Protein AF-A0A8J2SF00-F1 (afdb_monomer_lite)

Foldseek 3Di:
DDPPPPDPDDDDDDDDDDDDPDDPPPDPPDDQCPDQDPQLVVLPDDPLLVQADDSVLSVVLVVCSVVVVSVVNNVSSVVSVLLLVQQPDDSRDGHDPPSSVVSVVVSVVVVVVVVVVVVVVVVVVVVVVVVVVVVVVVVVVVVVVVD

Secondary structure (DSSP, 8-state):
-----------------------------PPP--S--HHHHHTT--HHHHHHS-HHHHHHHHHHHHHT-HHHHHHHHHHHHHHHTT--S-TTPPP-HHHHHHHHHHHHHHHHHHHHHHHHHHHHHHHHHHHHHHHHHHHHHHHHHT-

Radius of gyration: 24.32 Å; chains: 1; bounding box: 51×48×70 Å

Organism: NCBI:txid35677

Structure (mmCIF, N/CA/C/O backbone):
data_AF-A0A8J2SF00-F1
#
_entry.id   AF-A0A8J2SF00-F1
#
loop_
_atom_site.group_PDB
_atom_site.id
_atom_site.type_symbol
_atom_site.label_atom_id
_atom_site.label_alt_id
_atom_site.label_comp_id
_atom_site.label_asym_id
_atom_site.label_entity_id
_atom_site.label_seq_id
_atom_site.pdbx_PDB_ins_code
_atom_site.Cartn_x
_atom_site.Cartn_y
_atom_site.Cartn_z
_atom_site.occupancy
_atom_site.B_iso_or_equiv
_atom_site.auth_seq_id
_atom_site.auth_comp_id
_atom_site.auth_asym_id
_atom_site.auth_atom_id
_atom_site.pdbx_PDB_model_num
ATOM 1 N N . MET A 1 1 ? -1.839 -9.757 -16.208 1.00 35.62 1 MET A N 1
ATOM 2 C CA . MET A 1 1 ? -2.690 -9.306 -15.085 1.00 35.62 1 MET A CA 1
ATOM 3 C C . MET A 1 1 ? -2.070 -8.039 -14.513 1.00 35.62 1 MET A C 1
ATOM 5 O O . MET A 1 1 ? -1.159 -8.091 -13.694 1.00 35.62 1 MET A O 1
ATOM 9 N N . MET A 1 2 ? -2.446 -6.904 -15.104 1.00 36.84 2 MET A N 1
ATOM 10 C CA . MET A 1 2 ? -1.863 -5.590 -14.832 1.00 36.84 2 MET A CA 1
ATOM 11 C C . MET A 1 2 ? -2.377 -5.090 -13.483 1.00 36.84 2 MET A C 1
ATOM 13 O O . MET A 1 2 ? -3.572 -4.874 -13.319 1.00 36.84 2 MET A O 1
ATOM 17 N N . HIS A 1 3 ? -1.473 -4.958 -12.515 1.00 37.84 3 HIS A N 1
ATOM 18 C CA . HIS A 1 3 ? -1.783 -4.411 -11.201 1.00 37.84 3 HIS A CA 1
ATOM 19 C C . HIS A 1 3 ? -2.085 -2.921 -11.355 1.00 37.84 3 HIS A C 1
ATOM 21 O O . HIS A 1 3 ? -1.196 -2.117 -11.645 1.00 37.84 3 HIS A O 1
ATOM 27 N N . GLN A 1 4 ? -3.358 -2.576 -11.189 1.00 40.41 4 GLN A N 1
ATOM 28 C CA . GLN A 1 4 ? -3.866 -1.216 -11.132 1.00 40.41 4 GLN A CA 1
ATOM 29 C C . GLN A 1 4 ? -3.342 -0.557 -9.847 1.00 40.41 4 GLN A C 1
ATOM 31 O O . GLN A 1 4 ? -3.995 -0.551 -8.811 1.00 40.41 4 GLN A O 1
ATOM 36 N N . LYS A 1 5 ? -2.111 -0.042 -9.901 1.00 47.41 5 LYS A N 1
ATOM 37 C CA . LYS A 1 5 ? -1.550 0.834 -8.870 1.00 47.41 5 LYS A CA 1
ATOM 38 C C . LYS A 1 5 ? -2.275 2.174 -8.977 1.00 47.41 5 LYS A C 1
ATOM 40 O O . LYS A 1 5 ? -1.906 3.017 -9.794 1.00 47.41 5 LYS A O 1
ATOM 45 N N . ILE A 1 6 ? -3.363 2.330 -8.225 1.00 44.97 6 ILE A N 1
ATOM 46 C CA . ILE A 1 6 ? -4.092 3.595 -8.132 1.00 44.97 6 ILE A CA 1
ATOM 47 C C . ILE A 1 6 ? -3.178 4.578 -7.411 1.00 44.97 6 ILE A C 1
ATOM 49 O O . ILE A 1 6 ? -2.885 4.447 -6.226 1.00 44.97 6 ILE A O 1
ATOM 53 N N . ALA A 1 7 ? -2.681 5.531 -8.189 1.00 39.88 7 ALA A N 1
ATOM 54 C CA . ALA A 1 7 ? -1.867 6.630 -7.733 1.00 39.88 7 ALA A CA 1
ATOM 55 C C . ALA A 1 7 ? -2.610 7.416 -6.645 1.00 39.88 7 ALA A C 1
ATOM 57 O O . ALA A 1 7 ? -3.601 8.091 -6.918 1.00 39.88 7 ALA A O 1
ATOM 58 N N . CYS A 1 8 ? -2.075 7.388 -5.426 1.00 35.09 8 CYS A N 1
ATOM 59 C CA . CYS A 1 8 ? -2.320 8.412 -4.420 1.00 35.09 8 CYS A CA 1
ATOM 60 C C . CYS A 1 8 ? -1.513 9.660 -4.826 1.00 35.09 8 CYS A C 1
ATOM 62 O O . CYS A 1 8 ? -0.491 9.998 -4.237 1.00 35.09 8 CYS A O 1
ATOM 64 N N . ALA A 1 9 ? -1.902 10.285 -5.940 1.00 38.25 9 ALA A N 1
ATOM 65 C CA . ALA A 1 9 ? -1.292 11.511 -6.428 1.00 38.25 9 ALA A CA 1
ATOM 66 C C . ALA A 1 9 ? -2.127 12.691 -5.939 1.00 38.25 9 ALA A C 1
ATOM 68 O O . ALA A 1 9 ? -3.205 12.983 -6.456 1.00 38.25 9 ALA A O 1
ATOM 69 N N . ALA A 1 10 ? -1.596 13.353 -4.916 1.00 45.00 10 ALA A N 1
ATOM 70 C CA . ALA A 1 10 ? -2.008 14.667 -4.474 1.00 45.00 10 ALA A CA 1
ATOM 71 C C . ALA A 1 10 ? -2.125 15.628 -5.668 1.00 45.00 10 ALA A C 1
ATOM 73 O O . ALA A 1 10 ? -1.122 15.984 -6.287 1.00 45.00 10 ALA A O 1
ATOM 74 N N . LEU A 1 11 ? -3.344 16.084 -5.961 1.00 40.53 11 LEU A N 1
ATOM 75 C CA . LEU A 1 11 ? -3.566 17.259 -6.795 1.00 40.53 11 LEU A CA 1
ATOM 76 C C . LEU A 1 11 ? -3.955 18.426 -5.887 1.00 40.53 11 LEU A C 1
ATOM 78 O O . LEU A 1 11 ? -5.118 18.672 -5.578 1.00 40.53 11 LEU A O 1
ATOM 82 N N . LEU A 1 12 ? -2.916 19.120 -5.428 1.00 45.00 12 LEU A N 1
ATOM 83 C CA . LEU A 1 12 ? -2.983 20.466 -4.881 1.00 45.00 12 LEU A CA 1
ATOM 84 C C . LEU A 1 12 ? -3.239 21.446 -6.029 1.00 45.00 12 LEU A C 1
ATOM 86 O O . LEU A 1 12 ? -2.314 21.756 -6.773 1.00 45.00 12 LEU A O 1
ATOM 90 N N . ALA A 1 13 ? -4.464 21.953 -6.145 1.00 41.31 13 ALA A N 1
ATOM 91 C CA . ALA A 1 13 ? -4.738 23.275 -6.709 1.00 41.31 13 ALA A CA 1
ATOM 92 C C . ALA A 1 13 ? -6.207 23.655 -6.488 1.00 41.31 13 ALA A C 1
ATOM 94 O O . ALA A 1 13 ? -7.062 23.226 -7.249 1.00 41.31 13 ALA A O 1
ATOM 95 N N . GLN A 1 14 ? -6.496 24.503 -5.498 1.00 39.88 14 GLN A N 1
ATOM 96 C CA . GLN A 1 14 ? -7.442 25.605 -5.701 1.00 39.88 14 GLN A CA 1
ATOM 97 C C . GLN A 1 14 ? -7.325 26.613 -4.550 1.00 39.88 14 GLN A C 1
ATOM 99 O O . GLN A 1 14 ? -7.745 26.359 -3.422 1.00 39.88 14 GLN A O 1
ATOM 104 N N . THR A 1 15 ? -6.751 27.775 -4.840 1.00 44.72 15 THR A N 1
ATOM 105 C CA . THR A 1 15 ? -6.897 28.987 -4.033 1.00 44.72 15 THR A CA 1
ATOM 106 C C . THR A 1 15 ? -7.932 29.908 -4.672 1.00 44.72 15 THR A C 1
ATOM 108 O O . THR A 1 15 ? -8.022 29.994 -5.894 1.00 44.72 15 THR A O 1
ATOM 111 N N . ALA A 1 16 ? -8.623 30.637 -3.789 1.00 43.91 16 ALA A N 1
ATOM 112 C CA . ALA A 1 16 ? -9.503 31.788 -4.006 1.00 43.91 16 ALA A CA 1
ATOM 113 C C . ALA A 1 16 ? -10.982 31.497 -4.330 1.00 43.91 16 ALA A C 1
ATOM 115 O O . ALA A 1 16 ? -11.362 31.319 -5.480 1.00 43.91 16 ALA A O 1
ATOM 116 N N . LEU A 1 17 ? -11.837 31.574 -3.300 1.00 47.38 17 LEU A N 1
ATOM 117 C CA . LEU A 1 17 ? -12.798 32.674 -3.070 1.00 47.38 17 LEU A CA 1
ATOM 118 C C . LEU A 1 17 ? -13.877 32.248 -2.060 1.00 47.38 17 LEU A C 1
ATOM 120 O O . LEU A 1 17 ? -14.393 31.139 -2.120 1.00 47.38 17 LEU A O 1
ATOM 124 N N . GLY A 1 18 ? -14.271 33.179 -1.188 1.00 37.34 18 GLY A N 1
ATOM 125 C CA . GLY A 1 18 ? -15.572 33.134 -0.515 1.00 37.34 18 GLY A CA 1
ATOM 126 C C . GLY A 1 18 ? -15.524 32.837 0.979 1.00 37.34 18 GLY A C 1
ATOM 127 O O . GLY A 1 18 ? -15.612 31.694 1.413 1.00 37.34 18 GLY A O 1
ATOM 128 N N . LEU A 1 19 ? -15.463 33.904 1.772 1.00 52.44 19 LEU A N 1
ATOM 129 C CA . LEU A 1 19 ? -15.801 33.905 3.191 1.00 52.44 19 LEU A CA 1
ATOM 130 C C . LEU A 1 19 ? -17.271 33.457 3.344 1.00 52.44 19 LEU A C 1
ATOM 132 O O . LEU A 1 19 ? -18.182 34.207 2.997 1.00 52.44 19 LEU A O 1
ATOM 136 N N . VAL A 1 20 ? -17.512 32.248 3.856 1.00 49.28 20 VAL A N 1
ATOM 137 C CA . VAL A 1 20 ? -18.842 31.805 4.304 1.00 49.28 20 VAL A CA 1
ATOM 138 C C . VAL A 1 20 ? -18.746 31.492 5.798 1.00 49.28 20 VAL A C 1
ATOM 140 O O . VAL A 1 20 ? -17.893 30.693 6.187 1.00 49.28 20 VAL A O 1
ATOM 143 N N . PRO A 1 21 ? -19.576 32.102 6.664 1.00 45.38 21 PRO A N 1
ATOM 144 C CA . PRO A 1 21 ? -19.549 31.823 8.092 1.00 45.38 21 PRO A CA 1
ATOM 145 C C . PRO A 1 21 ? -19.986 30.376 8.339 1.00 45.38 21 PRO A C 1
ATOM 147 O O . PRO A 1 21 ? -21.142 30.005 8.125 1.00 45.38 21 PRO A O 1
ATOM 150 N N . THR A 1 22 ? -19.050 29.545 8.792 1.00 50.97 22 THR A N 1
ATOM 151 C CA . THR A 1 22 ? -19.305 28.160 9.183 1.00 50.97 22 THR A CA 1
ATOM 152 C C . THR A 1 22 ? -20.205 28.140 10.410 1.00 50.97 22 THR A C 1
ATOM 154 O O . THR A 1 22 ? -19.754 28.286 11.546 1.00 50.97 22 THR A O 1
ATOM 157 N N . ARG A 1 23 ? -21.505 27.933 10.187 1.00 48.06 23 ARG A N 1
ATOM 158 C CA . ARG A 1 23 ? -22.398 27.422 11.225 1.00 48.06 23 ARG A CA 1
ATOM 159 C C . ARG A 1 23 ? -21.844 26.064 11.648 1.00 48.06 23 ARG A C 1
ATOM 161 O O . ARG A 1 23 ? -21.836 25.127 10.853 1.00 48.06 23 ARG A O 1
ATOM 168 N N . HIS A 1 24 ? -21.366 25.976 12.887 1.00 52.16 24 HIS A N 1
ATOM 169 C CA . HIS A 1 24 ? -21.084 24.713 13.557 1.00 52.16 24 HIS A CA 1
ATOM 170 C C . HIS A 1 24 ? -22.392 23.923 13.661 1.00 52.16 24 HIS A C 1
ATOM 172 O O . HIS A 1 24 ? -23.107 23.994 14.657 1.00 52.16 24 HIS A O 1
ATOM 178 N N . LEU A 1 25 ? -22.733 23.184 12.606 1.00 47.78 25 LEU A N 1
ATOM 179 C CA . LEU A 1 25 ? -23.679 22.092 12.724 1.00 47.78 25 LEU A CA 1
ATOM 180 C C . LEU A 1 25 ? -22.997 21.075 13.629 1.00 47.78 25 LEU A C 1
ATOM 182 O O . LEU A 1 25 ? -22.022 20.438 13.225 1.00 47.78 25 LEU A O 1
ATOM 186 N N . SER A 1 26 ? -23.464 21.001 14.876 1.00 55.03 26 SER A N 1
ATOM 187 C CA . SER A 1 26 ? -23.131 19.939 15.816 1.00 55.03 26 SER A CA 1
ATOM 188 C C . SER A 1 26 ? -23.191 18.616 15.072 1.00 55.03 26 SER A C 1
ATOM 190 O O . SER A 1 26 ? -24.267 18.121 14.737 1.00 55.03 26 SER A O 1
ATOM 192 N N . ARG A 1 27 ? -22.013 18.079 14.747 1.00 55.84 27 ARG A N 1
ATOM 193 C CA . ARG A 1 27 ? -21.892 16.794 14.075 1.00 55.84 27 ARG A CA 1
ATOM 194 C C . ARG A 1 27 ? -22.548 15.776 15.005 1.00 55.84 27 ARG A C 1
ATOM 196 O O . ARG A 1 27 ? -22.099 15.670 16.150 1.00 55.84 27 ARG A O 1
ATOM 203 N N . PRO A 1 28 ? -23.597 15.057 14.571 1.00 53.56 28 PRO A N 1
ATOM 204 C CA . PRO A 1 28 ? -24.211 14.051 15.416 1.00 53.56 28 PRO A CA 1
ATOM 205 C C . PRO A 1 28 ? -23.121 13.070 15.841 1.00 53.56 28 PRO A C 1
ATOM 207 O O . PRO A 1 28 ? -22.345 12.577 15.013 1.00 53.56 28 PRO A O 1
ATOM 210 N N . ARG A 1 29 ? -23.017 12.857 17.154 1.00 49.34 29 ARG A N 1
ATOM 211 C CA . ARG A 1 29 ? -22.117 11.869 17.740 1.00 49.34 29 ARG A CA 1
ATOM 212 C C . ARG A 1 29 ? -22.555 10.515 17.194 1.00 49.34 29 ARG A C 1
ATOM 214 O O . ARG A 1 29 ? -23.613 10.019 17.566 1.00 49.34 29 ARG A O 1
ATOM 221 N N . LEU A 1 30 ? -21.786 9.972 16.252 1.00 53.91 30 LEU A N 1
ATOM 222 C CA . LEU A 1 30 ? -22.050 8.651 15.690 1.00 53.91 30 LEU A CA 1
ATOM 223 C C . LEU A 1 30 ? -22.034 7.636 16.842 1.00 53.91 30 LEU A C 1
ATOM 225 O O . LEU A 1 30 ? -21.124 7.665 17.675 1.00 53.91 30 LEU A O 1
ATOM 229 N N . ALA A 1 31 ? -23.074 6.803 16.906 1.00 52.00 31 ALA A N 1
ATOM 230 C CA . ALA A 1 31 ? -23.201 5.725 17.879 1.00 52.00 31 ALA A CA 1
ATOM 231 C C . ALA A 1 31 ? -21.967 4.800 17.833 1.00 52.00 31 ALA A C 1
ATOM 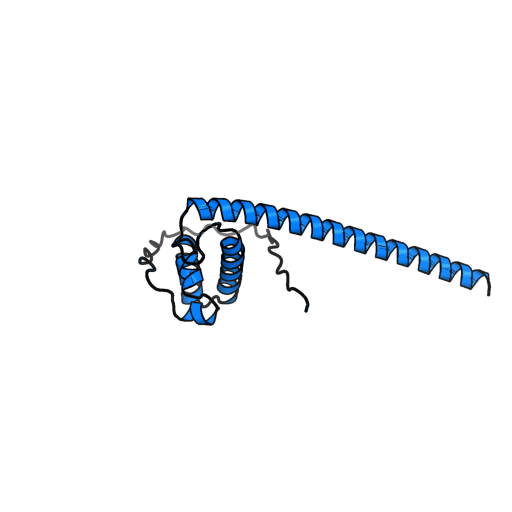233 O O . ALA A 1 31 ? -21.311 4.718 16.788 1.00 52.00 31 ALA A O 1
ATOM 234 N N . PRO A 1 32 ? -21.630 4.107 18.938 1.00 53.62 32 PRO A N 1
ATOM 235 C CA . PRO A 1 32 ? -20.611 3.067 18.901 1.00 53.62 32 PRO A CA 1
ATOM 236 C C . PRO A 1 32 ? -20.976 2.056 17.809 1.00 53.62 32 PRO A C 1
ATOM 238 O O . PRO A 1 32 ? -22.046 1.450 17.843 1.00 53.62 32 PRO A O 1
ATOM 241 N N . VAL A 1 33 ? -20.100 1.920 16.812 1.00 60.47 33 VAL A N 1
ATOM 242 C CA . VAL A 1 33 ? -20.302 1.017 15.674 1.00 60.47 33 VAL A CA 1
ATOM 243 C C . VAL A 1 33 ? -19.971 -0.402 16.135 1.00 60.47 33 VAL A C 1
ATOM 245 O O . VAL A 1 33 ? -18.894 -0.925 15.862 1.00 60.47 33 VAL A O 1
ATOM 248 N N . ALA A 1 34 ? -20.865 -0.986 16.934 1.00 62.81 34 ALA A N 1
ATOM 249 C CA . ALA A 1 34 ? -20.695 -2.336 17.463 1.00 62.81 34 ALA A CA 1
ATOM 250 C C . ALA A 1 34 ? -20.887 -3.406 16.371 1.00 62.81 34 ALA A C 1
ATOM 252 O O . ALA A 1 34 ? -20.265 -4.458 16.436 1.00 62.81 34 ALA A O 1
ATOM 253 N N . SER A 1 35 ? -21.696 -3.113 15.347 1.00 79.38 35 SER A N 1
ATOM 254 C CA . SER A 1 35 ? -22.038 -4.025 14.248 1.00 79.38 35 SER A CA 1
ATOM 255 C C . SER A 1 35 ? -21.495 -3.516 12.914 1.00 79.38 35 SER A C 1
ATOM 257 O O . SER A 1 35 ? -21.605 -2.322 12.629 1.00 79.38 35 SER A O 1
ATOM 259 N N . MET A 1 36 ? -20.962 -4.416 12.083 1.00 85.62 36 MET A N 1
ATOM 260 C CA . MET A 1 36 ? -20.578 -4.114 10.702 1.00 85.62 36 MET A CA 1
ATOM 261 C C . MET A 1 36 ? -21.833 -3.817 9.851 1.00 85.62 36 MET A C 1
ATOM 263 O O . MET A 1 36 ? -22.783 -4.598 9.890 1.00 85.62 36 MET A O 1
ATOM 267 N N . PRO A 1 37 ? -21.884 -2.697 9.106 1.00 85.50 37 PRO A N 1
ATOM 268 C CA . PRO A 1 37 ? -22.951 -2.428 8.139 1.00 85.50 37 PRO A CA 1
ATOM 269 C C . PRO A 1 37 ? -22.979 -3.446 6.988 1.00 85.50 37 PRO A C 1
ATOM 271 O O . PRO A 1 37 ? -21.939 -3.726 6.397 1.00 85.50 37 PRO A O 1
ATOM 274 N N . GLU A 1 38 ? -24.169 -3.914 6.598 1.00 83.50 38 GLU A N 1
ATOM 275 C CA . GLU A 1 38 ? -24.362 -4.926 5.538 1.00 83.50 38 GLU A CA 1
ATOM 276 C C . GLU A 1 38 ? -23.709 -4.535 4.199 1.00 83.50 38 GLU A C 1
ATOM 278 O O . GLU A 1 38 ? -23.043 -5.349 3.562 1.00 83.50 38 GLU A O 1
ATOM 283 N N . GLY A 1 39 ? -23.804 -3.259 3.806 1.00 85.94 39 GLY A N 1
ATOM 284 C CA . GLY A 1 39 ? -23.192 -2.764 2.567 1.00 85.94 39 GLY A CA 1
ATOM 285 C C . GLY A 1 39 ? -21.667 -2.928 2.515 1.00 85.94 39 GLY A C 1
ATOM 286 O O . GLY A 1 39 ? -21.111 -3.129 1.439 1.00 85.94 39 GLY A O 1
ATOM 287 N N . LEU A 1 40 ? -20.975 -2.918 3.663 1.00 89.75 40 LEU A N 1
ATOM 288 C CA . LEU A 1 40 ? -19.526 -3.137 3.695 1.00 89.75 40 LEU A CA 1
ATOM 289 C C . LEU A 1 40 ? -19.150 -4.591 3.408 1.00 89.75 40 LEU A C 1
ATOM 291 O O . LEU A 1 40 ? -18.104 -4.820 2.799 1.00 89.75 40 LEU A O 1
ATOM 295 N N . ALA A 1 41 ? -19.993 -5.552 3.796 1.00 90.94 41 ALA A N 1
ATOM 296 C CA . ALA A 1 41 ? -19.763 -6.965 3.506 1.00 90.94 41 ALA A CA 1
ATOM 297 C C . ALA A 1 41 ? -19.772 -7.223 1.994 1.00 90.94 41 ALA A C 1
ATOM 299 O O . ALA A 1 41 ? -18.856 -7.851 1.462 1.00 90.94 41 ALA A O 1
ATOM 300 N N . ALA A 1 42 ? -20.723 -6.621 1.271 1.00 90.94 42 ALA A N 1
ATOM 301 C CA . ALA A 1 42 ? -20.771 -6.666 -0.194 1.00 90.94 42 ALA A CA 1
ATOM 302 C C . ALA A 1 42 ? -19.532 -6.028 -0.859 1.00 90.94 42 ALA A C 1
ATOM 304 O O . ALA A 1 42 ? -19.150 -6.383 -1.977 1.00 90.94 42 ALA A O 1
ATOM 305 N N . TRP A 1 43 ? -18.868 -5.098 -0.172 1.00 93.00 43 TRP A N 1
ATOM 306 C CA . TRP A 1 43 ? -17.632 -4.462 -0.638 1.00 93.00 43 TRP A CA 1
ATOM 307 C C . TRP A 1 43 ? -16.357 -5.186 -0.178 1.00 93.00 43 TRP A C 1
ATOM 309 O O . TRP A 1 43 ? -15.244 -4.770 -0.514 1.00 93.00 43 TRP A O 1
ATOM 319 N N . GLY A 1 44 ? -16.518 -6.312 0.521 1.00 89.38 44 GLY A N 1
ATOM 320 C CA . GLY A 1 44 ? -15.455 -7.222 0.930 1.00 89.38 44 GLY A CA 1
ATOM 321 C C . GLY A 1 44 ? -14.937 -7.008 2.352 1.00 89.38 44 GLY A C 1
ATOM 322 O O . GLY A 1 44 ? -13.873 -7.526 2.676 1.00 89.38 44 GLY A O 1
ATOM 323 N N . CYS A 1 45 ? -15.613 -6.236 3.201 1.00 93.75 45 CYS A N 1
ATOM 324 C CA . CYS A 1 45 ? -15.290 -6.241 4.626 1.00 93.75 45 CYS A CA 1
ATOM 325 C C . CYS A 1 45 ? -15.847 -7.519 5.267 1.00 93.75 45 CYS A C 1
ATOM 327 O O . CYS A 1 45 ? -17.060 -7.669 5.363 1.00 93.75 45 CYS A O 1
ATOM 329 N N . ASP A 1 46 ? -14.979 -8.436 5.680 1.00 93.31 46 ASP A N 1
ATOM 330 C CA . ASP A 1 46 ? -15.368 -9.613 6.461 1.00 93.31 46 ASP A CA 1
ATOM 331 C C . ASP A 1 46 ? -15.310 -9.329 7.977 1.00 93.31 46 ASP A C 1
ATOM 333 O O . ASP A 1 46 ? -14.777 -8.305 8.419 1.00 93.31 46 ASP A O 1
ATOM 337 N N . ASP A 1 47 ? -15.891 -10.228 8.777 1.00 90.44 47 ASP A N 1
ATOM 338 C CA . ASP A 1 47 ? -15.971 -10.088 10.239 1.00 90.44 47 ASP A CA 1
ATOM 339 C C . ASP A 1 47 ? -14.593 -10.106 10.916 1.00 90.44 47 ASP A C 1
ATOM 341 O O . ASP A 1 47 ? -14.390 -9.456 11.950 1.00 90.44 47 ASP A O 1
ATOM 345 N N . LEU A 1 48 ? -13.635 -10.823 10.322 1.00 90.75 48 LEU A N 1
ATOM 346 C CA . LEU A 1 48 ? -12.274 -10.941 10.831 1.00 90.75 48 LEU A CA 1
ATOM 347 C C . LEU A 1 48 ? -11.548 -9.598 10.682 1.00 90.75 48 LEU A C 1
ATOM 349 O O . LEU A 1 48 ? -11.080 -9.024 11.665 1.00 90.75 48 LEU A O 1
ATOM 353 N N . LEU A 1 49 ? -11.548 -9.040 9.472 1.00 92.19 49 LEU A N 1
ATOM 354 C CA . LEU A 1 49 ? -11.015 -7.719 9.172 1.00 92.19 49 LEU A CA 1
ATOM 355 C C . LEU A 1 49 ? -11.718 -6.658 10.018 1.00 92.19 49 LEU A C 1
ATOM 357 O O . LEU A 1 49 ? -11.061 -5.801 10.606 1.00 92.19 49 LEU A O 1
ATOM 361 N N . TRP A 1 50 ? -13.048 -6.721 10.129 1.00 93.50 50 TRP A N 1
ATOM 362 C CA . TRP A 1 50 ? -13.803 -5.797 10.968 1.00 93.50 50 TRP A CA 1
ATOM 363 C C . TRP A 1 50 ? -13.362 -5.862 12.434 1.00 93.50 50 TRP A C 1
ATOM 365 O O . TRP A 1 50 ? -13.299 -4.831 13.097 1.00 93.50 50 TRP A O 1
ATOM 375 N N . SER A 1 51 ? -13.009 -7.027 12.966 1.00 91.69 51 SER A N 1
ATOM 376 C CA . SER A 1 51 ? -12.549 -7.159 14.355 1.00 91.69 51 SER A CA 1
ATOM 377 C C . SER A 1 51 ? -11.137 -6.602 14.579 1.00 91.69 51 SER A C 1
ATOM 379 O O . SER A 1 51 ? -10.868 -6.046 15.647 1.00 91.69 51 SER A O 1
ATOM 381 N N . GLN A 1 52 ? -10.288 -6.647 13.551 1.00 91.88 52 GLN A N 1
ATOM 382 C CA . GLN A 1 52 ? -8.882 -6.232 13.609 1.00 91.88 52 GLN A CA 1
ATOM 383 C C . GLN A 1 52 ? -8.636 -4.742 13.319 1.00 91.88 52 GLN A C 1
ATOM 385 O O . GLN A 1 52 ? -7.589 -4.203 13.678 1.00 91.88 52 GLN A O 1
ATOM 390 N N . ILE A 1 53 ? -9.580 -4.038 12.687 1.00 92.94 53 ILE A N 1
ATOM 391 C CA . ILE A 1 53 ? -9.390 -2.622 12.333 1.00 92.94 53 ILE A CA 1
ATOM 392 C C . ILE A 1 53 ? -9.717 -1.651 13.485 1.00 92.94 53 ILE A C 1
ATOM 394 O O . ILE A 1 53 ? -10.644 -1.881 14.272 1.00 92.94 53 ILE A O 1
ATOM 398 N N . PRO A 1 54 ? -9.044 -0.485 13.546 1.00 93.56 54 PRO A N 1
ATOM 399 C CA . PRO A 1 54 ? -9.282 0.514 14.580 1.00 93.56 54 PRO A CA 1
ATOM 400 C C . PRO A 1 54 ? -10.699 1.107 14.519 1.00 93.56 54 PRO A C 1
ATOM 402 O O . PRO A 1 54 ? -11.252 1.304 13.429 1.00 93.56 54 PRO A O 1
ATOM 405 N N . PRO A 1 55 ? -11.260 1.556 15.661 1.00 92.31 55 PRO A N 1
ATOM 406 C CA . PRO A 1 55 ? -12.557 2.239 15.714 1.00 92.31 55 PRO A CA 1
ATOM 407 C C . PRO A 1 55 ? -12.661 3.458 14.783 1.00 92.31 55 PRO A C 1
ATOM 409 O O . PRO A 1 55 ? -13.731 3.757 14.250 1.00 92.31 55 PRO A O 1
ATOM 412 N N . GLY A 1 56 ? -11.545 4.160 14.554 1.00 92.81 56 GLY A N 1
ATOM 413 C CA . GLY A 1 56 ? -11.479 5.271 13.602 1.00 92.81 56 GLY A CA 1
ATOM 414 C C . GLY A 1 56 ? -11.769 4.834 12.163 1.00 92.81 56 GLY A C 1
ATOM 415 O O . GLY A 1 56 ? -12.567 5.479 11.484 1.00 92.81 56 GLY A O 1
ATOM 416 N N . ALA A 1 57 ? -11.198 3.705 11.729 1.00 93.94 57 ALA A N 1
ATOM 417 C CA . ALA A 1 57 ? -11.455 3.135 10.409 1.00 93.94 57 ALA A CA 1
ATOM 418 C C . ALA A 1 57 ? -12.902 2.638 10.282 1.00 93.94 57 ALA A C 1
ATOM 420 O O . ALA A 1 57 ? -13.559 2.954 9.292 1.00 93.94 57 ALA A O 1
ATOM 421 N N . LYS A 1 58 ? -13.439 1.970 11.316 1.00 94.75 58 LYS A N 1
ATOM 422 C CA . LYS A 1 58 ? -14.855 1.552 11.370 1.00 94.75 58 LYS A CA 1
ATOM 423 C C . LYS A 1 58 ? -15.806 2.726 11.154 1.00 94.75 58 LYS A C 1
ATOM 425 O O . LYS A 1 58 ? -16.759 2.632 10.380 1.00 94.75 58 LYS A O 1
ATOM 430 N N . ARG A 1 59 ? -15.528 3.860 11.806 1.00 94.19 59 ARG A N 1
ATOM 431 C CA . ARG A 1 59 ? -16.324 5.087 11.679 1.00 94.19 59 ARG A CA 1
ATOM 432 C C . ARG A 1 59 ? -16.305 5.643 10.255 1.00 94.19 59 ARG A C 1
ATOM 434 O O . ARG A 1 59 ? -17.350 6.063 9.762 1.00 94.19 59 ARG A O 1
ATOM 441 N N . ASP A 1 60 ? -15.142 5.677 9.610 1.00 93.69 60 ASP A N 1
ATOM 442 C CA . ASP A 1 60 ? -15.021 6.200 8.246 1.00 93.69 60 ASP A CA 1
ATOM 443 C C . ASP A 1 60 ? -15.669 5.267 7.218 1.00 93.69 60 ASP A C 1
ATOM 445 O O . ASP A 1 60 ? -16.424 5.737 6.372 1.00 93.69 60 ASP A O 1
ATOM 449 N N . LEU A 1 61 ? -15.482 3.953 7.352 1.00 95.25 61 LEU A N 1
ATOM 450 C CA . LEU A 1 61 ? -16.142 2.959 6.503 1.00 95.25 61 LEU A CA 1
ATOM 451 C C . LEU A 1 61 ? -17.667 3.009 6.643 1.00 95.25 61 LEU A C 1
ATOM 453 O O . LEU A 1 61 ? -18.378 3.018 5.644 1.00 95.25 61 LEU A O 1
ATOM 457 N N . THR A 1 62 ? -18.178 3.143 7.869 1.00 93.75 62 THR A N 1
ATOM 458 C CA . THR A 1 62 ? -19.619 3.327 8.113 1.00 93.75 62 THR A CA 1
ATOM 459 C C . THR A 1 62 ? -20.140 4.602 7.455 1.00 93.75 62 THR A C 1
ATOM 461 O O . THR A 1 62 ? -21.238 4.613 6.901 1.00 93.75 62 THR A O 1
ATOM 464 N N . ARG A 1 63 ? -19.351 5.686 7.481 1.00 94.06 63 ARG A N 1
ATOM 465 C CA . ARG A 1 63 ? -19.696 6.935 6.794 1.00 94.06 63 ARG A CA 1
ATOM 466 C C . ARG A 1 63 ? -19.778 6.725 5.282 1.00 94.06 63 ARG A C 1
ATOM 468 O O . ARG A 1 63 ? -20.763 7.140 4.688 1.00 94.06 63 ARG A O 1
ATOM 475 N N . PHE A 1 64 ? -18.796 6.057 4.677 1.00 94.12 64 PHE A N 1
ATOM 476 C CA . PHE A 1 64 ? -18.807 5.778 3.239 1.00 94.12 64 PHE A CA 1
ATOM 477 C C . PHE A 1 64 ? -19.957 4.859 2.826 1.00 94.12 64 PHE A C 1
ATOM 479 O O . PHE A 1 64 ? -20.598 5.128 1.815 1.00 94.12 64 PHE A O 1
ATOM 486 N N . ALA A 1 65 ? -20.267 3.839 3.631 1.00 92.88 65 ALA A N 1
ATOM 487 C CA . ALA A 1 65 ? -21.416 2.963 3.411 1.00 92.88 65 ALA A CA 1
ATOM 488 C C . ALA A 1 65 ? -22.737 3.735 3.430 1.00 92.88 65 ALA A C 1
ATOM 490 O O . ALA A 1 65 ? -23.559 3.584 2.532 1.00 92.88 65 ALA A O 1
ATOM 491 N N . ARG A 1 66 ? -22.918 4.615 4.420 1.00 92.06 66 ARG A N 1
ATOM 492 C CA . ARG A 1 66 ? -24.109 5.462 4.529 1.00 92.06 66 ARG A CA 1
ATOM 493 C C . ARG A 1 66 ? -24.239 6.443 3.363 1.00 92.06 66 ARG A C 1
ATOM 495 O O . ARG A 1 66 ? -25.340 6.661 2.875 1.00 92.06 66 ARG A O 1
ATOM 502 N N . ASP A 1 67 ? -23.131 7.053 2.955 1.00 92.06 67 ASP A N 1
ATOM 503 C CA . ASP A 1 67 ? -23.114 8.074 1.905 1.00 92.06 67 ASP A CA 1
ATOM 504 C C . ASP A 1 67 ? -23.074 7.447 0.487 1.00 92.06 67 ASP A C 1
ATOM 506 O O . ASP A 1 67 ? -23.121 8.173 -0.503 1.00 92.06 67 ASP A O 1
ATOM 510 N N . GLY A 1 68 ? -22.989 6.113 0.374 1.00 91.50 68 GLY A N 1
ATOM 511 C CA . GLY A 1 68 ? -22.964 5.379 -0.898 1.00 91.50 68 GLY A CA 1
ATOM 512 C C . GLY A 1 68 ? -21.665 5.528 -1.697 1.00 91.50 68 GLY A C 1
ATOM 513 O O . GLY A 1 68 ? -21.657 5.300 -2.904 1.00 91.50 68 GLY A O 1
ATOM 514 N N . VAL A 1 69 ? -20.562 5.929 -1.056 1.00 94.31 69 VAL A N 1
ATOM 515 C CA . VAL A 1 69 ? -19.286 6.208 -1.738 1.00 94.31 69 VAL A CA 1
ATOM 516 C C . VAL A 1 69 ? -18.408 4.956 -1.769 1.00 94.31 69 VAL A C 1
ATOM 518 O O . VAL A 1 69 ? -17.445 4.824 -1.009 1.00 94.31 69 VAL A O 1
ATOM 521 N N . GLU A 1 70 ? -18.768 4.022 -2.647 1.00 94.56 70 GLU A N 1
ATOM 522 C CA . GLU A 1 70 ? -18.159 2.690 -2.739 1.00 94.56 70 GLU A CA 1
ATOM 523 C C . GLU A 1 70 ? -16.655 2.730 -3.052 1.00 94.56 70 GLU A C 1
ATOM 525 O O . GLU A 1 70 ? -15.880 2.050 -2.383 1.00 94.56 70 GLU A O 1
ATOM 530 N N . ASP A 1 71 ? -16.212 3.560 -4.000 1.00 95.75 71 ASP A N 1
ATOM 531 C CA . ASP A 1 71 ? -14.799 3.612 -4.407 1.00 95.75 71 ASP A CA 1
ATOM 532 C C . ASP A 1 71 ? -13.872 4.009 -3.250 1.00 95.75 71 ASP A C 1
ATOM 534 O O . ASP A 1 71 ? -12.825 3.391 -3.030 1.00 95.75 71 ASP A O 1
ATOM 538 N N . LEU A 1 72 ? -14.281 5.006 -2.454 1.00 93.94 72 LEU A N 1
ATOM 539 C CA . LEU A 1 72 ? -13.536 5.416 -1.261 1.00 93.94 72 LEU A CA 1
ATOM 540 C C . LEU A 1 72 ? -13.549 4.323 -0.193 1.00 93.94 72 LEU A C 1
ATOM 542 O O . LEU A 1 72 ? -12.531 4.098 0.464 1.00 93.94 72 LEU A O 1
ATOM 546 N N . ALA A 1 73 ? -14.678 3.629 -0.024 1.00 95.44 73 ALA A N 1
ATOM 547 C CA . ALA A 1 73 ? -14.765 2.510 0.904 1.00 95.44 73 ALA A CA 1
ATOM 548 C C . ALA A 1 73 ? -13.829 1.368 0.491 1.00 95.44 73 ALA A C 1
ATOM 550 O O . ALA A 1 73 ? -13.070 0.878 1.324 1.00 95.44 73 ALA A O 1
ATOM 551 N N . ARG A 1 74 ? -13.820 0.985 -0.792 1.00 95.88 74 ARG A N 1
ATOM 552 C CA . ARG A 1 74 ? -12.952 -0.073 -1.328 1.00 95.88 74 ARG A CA 1
ATOM 553 C C . ARG A 1 74 ? -11.476 0.284 -1.208 1.00 95.88 74 ARG A C 1
ATOM 555 O O . ARG A 1 74 ? -10.700 -0.551 -0.749 1.00 95.88 74 ARG A O 1
ATOM 562 N N . ASN A 1 75 ? -11.099 1.520 -1.539 1.00 95.94 75 ASN A N 1
ATOM 563 C CA . ASN A 1 75 ?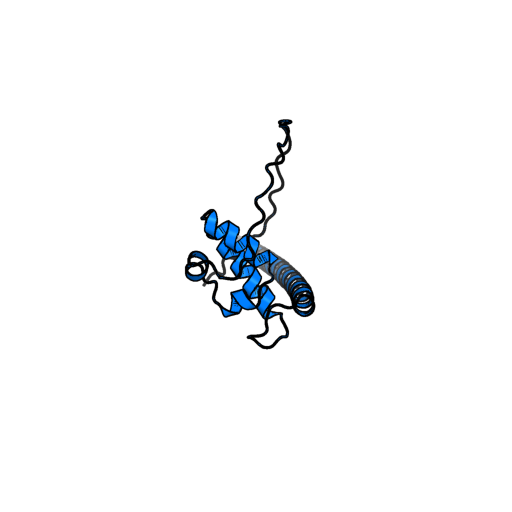 -9.727 1.991 -1.357 1.00 95.94 75 ASN A CA 1
ATOM 564 C C . ASN A 1 75 ? -9.309 1.934 0.120 1.00 95.94 75 ASN A C 1
ATOM 566 O O . ASN A 1 75 ? -8.251 1.399 0.445 1.00 95.94 75 ASN A O 1
ATOM 570 N N . ARG A 1 76 ? -10.176 2.392 1.032 1.00 96.06 76 ARG A N 1
ATOM 571 C CA . ARG A 1 76 ? -9.892 2.334 2.468 1.00 96.06 76 ARG A CA 1
ATOM 572 C C . ARG A 1 76 ? -9.778 0.897 2.976 1.00 96.06 76 ARG A C 1
ATOM 574 O O . ARG A 1 76 ? -8.866 0.621 3.749 1.00 96.06 76 ARG A O 1
ATOM 581 N N . LEU A 1 77 ? -10.668 -0.003 2.554 1.00 96.12 77 LEU A N 1
ATOM 582 C CA . LEU A 1 77 ? -10.620 -1.427 2.906 1.00 96.12 77 LEU A CA 1
ATOM 583 C C . LEU A 1 77 ? -9.325 -2.078 2.427 1.00 96.12 77 LEU A C 1
ATOM 585 O O . LEU A 1 77 ? -8.728 -2.846 3.175 1.00 96.12 77 LEU A O 1
ATOM 589 N N . GLN A 1 78 ? -8.868 -1.747 1.220 1.00 96.31 78 GLN A N 1
ATOM 590 C CA . GLN A 1 78 ? -7.594 -2.238 0.711 1.00 96.31 78 GLN A CA 1
ATOM 591 C C . GLN A 1 78 ? -6.435 -1.826 1.628 1.00 96.31 78 GLN A C 1
ATOM 593 O O . GLN A 1 78 ? -5.702 -2.700 2.081 1.00 96.31 78 GLN A O 1
ATOM 598 N N . THR A 1 79 ? -6.320 -0.541 1.982 1.00 96.00 79 THR A N 1
ATOM 599 C CA . THR A 1 79 ? -5.278 -0.084 2.920 1.00 96.00 79 THR A CA 1
ATOM 600 C C . THR A 1 79 ? -5.361 -0.812 4.260 1.00 96.00 79 THR A C 1
ATOM 602 O O . THR A 1 79 ? -4.337 -1.174 4.824 1.00 96.00 79 THR A O 1
ATOM 605 N N . MET A 1 80 ? -6.568 -1.051 4.786 1.00 95.81 80 MET A N 1
ATOM 606 C CA . MET A 1 80 ? -6.712 -1.786 6.046 1.00 95.81 80 MET A CA 1
ATOM 607 C C . MET A 1 80 ? -6.226 -3.231 5.932 1.00 95.81 80 MET A C 1
ATOM 609 O O . MET A 1 80 ? -5.556 -3.693 6.844 1.00 95.81 80 MET A O 1
ATOM 613 N N . ARG A 1 81 ? -6.501 -3.926 4.822 1.00 95.06 81 ARG A N 1
ATOM 614 C CA . ARG A 1 81 ? -5.981 -5.286 4.601 1.00 95.06 81 ARG A CA 1
ATOM 615 C C . ARG A 1 81 ? -4.459 -5.310 4.506 1.00 95.06 81 ARG A C 1
ATOM 617 O O . ARG A 1 81 ? -3.832 -6.192 5.078 1.00 95.06 81 ARG A O 1
ATOM 624 N N . GLU A 1 82 ? -3.878 -4.338 3.808 1.00 95.31 82 GLU A N 1
ATOM 625 C CA . GLU A 1 82 ? -2.425 -4.215 3.701 1.00 95.31 82 GLU A CA 1
ATOM 626 C C . GLU A 1 82 ? -1.799 -3.991 5.080 1.00 95.31 82 GLU A C 1
ATOM 628 O O . GLU A 1 82 ? -0.901 -4.732 5.452 1.00 95.31 82 GLU A O 1
ATOM 633 N N . VAL A 1 83 ? -2.317 -3.057 5.884 1.00 94.88 83 VAL A N 1
ATOM 634 C CA . VAL A 1 83 ? -1.811 -2.813 7.248 1.00 94.88 83 VAL A CA 1
ATOM 635 C C . VAL A 1 83 ? -1.991 -4.035 8.151 1.00 94.88 83 VAL A C 1
ATOM 637 O O . VAL A 1 83 ? -1.063 -4.386 8.871 1.00 94.88 83 VAL A O 1
ATOM 640 N N . VAL A 1 84 ? -3.145 -4.711 8.098 1.00 93.00 84 VAL A N 1
ATOM 641 C CA . VAL A 1 84 ? -3.401 -5.924 8.896 1.00 93.00 84 VAL A CA 1
ATOM 642 C C . VAL A 1 84 ? -2.386 -7.024 8.591 1.00 93.00 84 VAL A C 1
ATOM 644 O O . VAL A 1 84 ? -1.967 -7.712 9.510 1.00 93.00 84 VAL A O 1
ATOM 647 N N . SER A 1 85 ? -1.896 -7.134 7.350 1.00 92.31 85 SER A N 1
ATOM 648 C CA . SER A 1 85 ? -0.845 -8.110 7.019 1.00 92.31 85 SER A CA 1
ATOM 649 C C . SER A 1 85 ? 0.498 -7.875 7.733 1.00 92.31 85 SER A C 1
ATOM 651 O O . SER A 1 85 ? 1.343 -8.766 7.737 1.00 92.31 85 SER A O 1
ATOM 653 N N . PHE A 1 86 ? 0.692 -6.703 8.352 1.00 92.12 86 PHE A N 1
ATOM 654 C CA . PHE A 1 86 ? 1.857 -6.365 9.179 1.00 92.12 86 PHE A CA 1
ATOM 655 C C . PHE A 1 86 ? 1.577 -6.413 10.688 1.00 92.12 86 PHE A C 1
ATOM 657 O O . PHE A 1 86 ? 2.476 -6.123 11.480 1.00 92.12 86 PHE A O 1
ATOM 664 N N . VAL A 1 87 ? 0.350 -6.728 11.110 1.00 90.38 87 VAL A N 1
ATOM 665 C CA . VAL A 1 87 ? 0.023 -6.882 12.531 1.00 90.38 87 VAL A CA 1
ATOM 666 C C . VAL A 1 87 ? 0.543 -8.238 13.001 1.00 90.38 87 VAL A C 1
ATOM 668 O O . VAL A 1 87 ? 0.049 -9.278 12.585 1.00 90.38 87 VAL A O 1
ATOM 671 N N . ASP A 1 88 ? 1.539 -8.219 13.886 1.00 74.00 88 ASP A N 1
ATOM 672 C CA . ASP A 1 88 ? 2.097 -9.418 14.523 1.00 74.00 88 ASP A CA 1
ATOM 673 C C . ASP A 1 88 ? 1.231 -9.830 15.727 1.00 74.00 88 ASP A C 1
ATOM 675 O O . ASP A 1 88 ? 1.599 -9.659 16.890 1.00 74.00 88 ASP A O 1
ATOM 679 N N . ALA A 1 89 ? 0.007 -10.272 15.443 1.00 67.69 89 ALA A N 1
ATOM 680 C CA . ALA A 1 89 ? -0.930 -10.816 16.419 1.00 67.69 89 ALA A CA 1
ATOM 681 C C . ALA A 1 89 ? -1.522 -12.128 15.888 1.00 67.69 89 ALA A C 1
ATOM 683 O O . ALA A 1 89 ? -1.416 -12.428 14.701 1.00 67.69 89 ALA A O 1
ATOM 684 N N . ALA A 1 90 ? -2.152 -12.919 16.763 1.00 65.94 90 ALA A N 1
ATOM 685 C CA . ALA A 1 90 ? -2.981 -14.031 16.301 1.00 65.94 90 ALA A CA 1
ATOM 686 C C . ALA A 1 90 ? -4.045 -13.499 15.321 1.00 65.94 90 ALA A C 1
ATOM 688 O O . ALA A 1 90 ? -4.604 -12.429 15.569 1.00 65.94 90 ALA A O 1
ATOM 689 N N . ASP A 1 91 ? -4.316 -14.231 14.235 1.00 65.75 91 ASP A N 1
ATOM 690 C CA . ASP A 1 91 ? -5.168 -13.789 13.114 1.00 65.75 91 ASP A CA 1
ATOM 691 C C . ASP A 1 91 ? -6.581 -13.324 13.539 1.00 65.75 91 ASP A C 1
ATOM 693 O O . ASP A 1 91 ? -7.257 -12.598 12.811 1.00 65.75 91 ASP A O 1
ATOM 697 N N . ASP A 1 92 ? -7.037 -13.738 14.722 1.00 68.56 92 ASP A N 1
ATOM 698 C CA . ASP A 1 92 ? -8.338 -13.460 15.329 1.00 68.56 92 ASP A CA 1
ATOM 699 C C . ASP A 1 92 ? -8.284 -12.517 16.549 1.00 68.56 92 ASP A C 1
ATOM 701 O O . ASP A 1 92 ? -9.315 -12.249 17.178 1.00 68.56 92 ASP A O 1
ATOM 705 N N . ALA A 1 93 ? -7.110 -11.979 16.888 1.00 76.44 93 ALA A N 1
ATOM 706 C CA . ALA A 1 93 ? -6.967 -11.053 18.003 1.00 76.44 93 ALA A CA 1
ATOM 707 C C . ALA A 1 93 ? -7.765 -9.754 17.750 1.00 76.44 93 ALA A C 1
ATOM 709 O O . ALA A 1 93 ? -7.708 -9.178 16.657 1.00 76.44 93 ALA A O 1
ATOM 710 N N . PRO A 1 94 ? -8.506 -9.242 18.751 1.00 82.25 94 PRO A N 1
ATOM 711 C CA . PRO A 1 94 ? -9.148 -7.938 18.649 1.00 82.25 94 PRO A CA 1
ATOM 712 C C . PRO A 1 94 ? -8.136 -6.824 18.357 1.00 82.25 94 PRO A C 1
ATOM 714 O O . PRO A 1 94 ? -6.982 -6.900 18.770 1.00 82.25 94 PRO A O 1
ATOM 717 N N . TRP A 1 95 ? -8.589 -5.747 17.707 1.00 88.44 95 TRP A N 1
ATOM 718 C CA . TRP A 1 95 ? -7.749 -4.571 17.468 1.00 88.44 95 TRP A CA 1
ATOM 719 C C . TRP A 1 95 ? -7.067 -4.058 18.750 1.00 88.44 95 TRP A C 1
ATOM 721 O O . TRP A 1 95 ? -7.737 -3.667 19.711 1.00 88.44 95 TRP A O 1
ATOM 731 N N . GLU A 1 96 ? -5.739 -3.937 18.700 1.00 89.56 96 GLU A N 1
ATOM 732 C CA . GLU A 1 96 ? -4.922 -3.300 19.729 1.00 89.56 96 GLU A CA 1
ATOM 733 C C . GLU A 1 96 ? -4.088 -2.152 19.151 1.00 89.56 96 GLU A C 1
ATOM 735 O O . GLU A 1 96 ? -3.475 -2.264 18.089 1.00 89.56 96 GLU A O 1
ATOM 740 N N . LYS A 1 97 ? -4.022 -1.026 19.874 1.00 90.56 97 LYS A N 1
ATOM 741 C CA . LYS A 1 97 ? -3.349 0.192 19.392 1.00 90.56 97 LYS A CA 1
ATOM 742 C C . LYS A 1 97 ? -1.841 0.006 19.177 1.00 90.56 97 LYS A C 1
ATOM 744 O O . LYS A 1 97 ? -1.319 0.513 18.195 1.00 90.56 97 LYS A O 1
ATOM 749 N N . GLY A 1 98 ? -1.152 -0.674 20.096 1.00 92.31 98 GLY A N 1
ATOM 750 C CA . GLY A 1 98 ? 0.304 -0.854 20.037 1.00 92.31 98 GLY A CA 1
ATOM 751 C C . GLY A 1 98 ? 0.748 -1.625 18.788 1.00 92.31 98 GLY A C 1
ATOM 752 O O . GLY A 1 98 ? 1.436 -1.041 17.952 1.00 92.31 98 GLY A O 1
ATOM 753 N N . PRO A 1 99 ? 0.300 -2.883 18.615 1.00 92.56 99 PRO A N 1
ATOM 754 C CA . PRO A 1 99 ? 0.583 -3.674 17.417 1.00 92.56 99 PRO A CA 1
ATOM 755 C C . PRO A 1 99 ? 0.155 -2.975 16.125 1.00 92.56 99 PRO A C 1
ATOM 757 O O . PRO A 1 99 ? 0.891 -2.993 15.143 1.00 92.56 99 PRO A O 1
ATOM 760 N N . TRP A 1 100 ? -0.995 -2.293 16.137 1.00 93.25 100 TRP A N 1
ATOM 761 C CA . TRP A 1 100 ? -1.470 -1.531 14.984 1.00 93.25 100 TRP A CA 1
ATOM 762 C C . TRP A 1 100 ? -0.532 -0.379 14.598 1.00 93.25 100 TRP A C 1
ATOM 764 O O . TRP A 1 100 ? -0.216 -0.218 13.423 1.00 93.25 100 TRP A O 1
ATOM 774 N N . ASP A 1 101 ? -0.076 0.430 15.559 1.00 94.31 101 ASP A N 1
ATOM 775 C CA . ASP A 1 101 ? 0.837 1.545 15.279 1.00 94.31 101 ASP A CA 1
ATOM 776 C C . ASP A 1 101 ? 2.174 1.029 14.717 1.00 94.31 101 ASP A C 1
ATOM 778 O O . ASP A 1 101 ? 2.701 1.592 13.757 1.00 94.31 101 ASP A O 1
ATOM 782 N N . THR A 1 102 ? 2.692 -0.080 15.257 1.00 94.88 102 THR A N 1
ATOM 783 C CA . THR A 1 102 ? 3.880 -0.758 14.716 1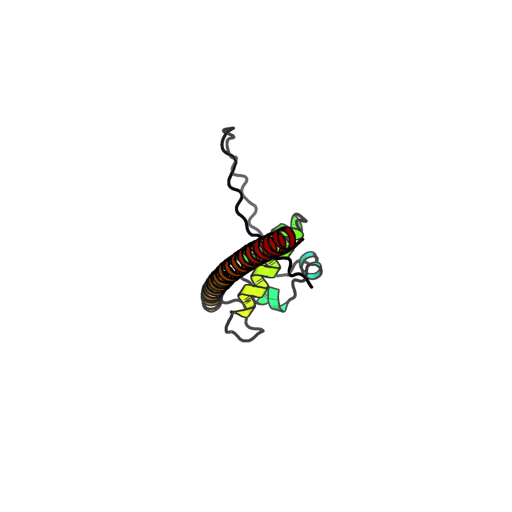.00 94.88 102 THR A CA 1
ATOM 784 C C . THR A 1 102 ? 3.646 -1.263 13.292 1.00 94.88 102 THR A C 1
ATOM 786 O O . THR A 1 102 ? 4.489 -1.040 12.424 1.00 94.88 102 THR A O 1
ATOM 789 N N . ALA A 1 103 ? 2.498 -1.889 13.025 1.00 94.81 103 ALA A N 1
ATOM 790 C CA . ALA A 1 103 ? 2.134 -2.372 11.697 1.00 94.81 103 ALA A CA 1
ATOM 791 C C . ALA A 1 103 ? 2.053 -1.234 10.671 1.00 94.81 103 ALA A C 1
ATOM 793 O O . ALA A 1 103 ? 2.560 -1.372 9.560 1.00 94.81 103 ALA A O 1
ATOM 794 N N . VAL A 1 104 ? 1.481 -0.084 11.048 1.00 96.06 104 VAL A N 1
ATOM 795 C CA . VAL A 1 104 ? 1.436 1.109 10.188 1.00 96.06 104 VAL A CA 1
ATOM 796 C C . VAL A 1 104 ? 2.843 1.609 9.863 1.00 96.06 104 VAL A C 1
ATOM 798 O O . VAL A 1 104 ? 3.123 1.858 8.697 1.00 96.06 104 VAL A O 1
ATOM 801 N N . ILE A 1 105 ? 3.743 1.705 10.848 1.00 96.44 105 ILE A N 1
ATOM 802 C CA . ILE A 1 105 ? 5.135 2.135 10.618 1.00 96.44 105 ILE A CA 1
ATOM 803 C C . ILE A 1 105 ? 5.843 1.193 9.635 1.00 96.44 105 ILE A C 1
ATOM 805 O O . ILE A 1 105 ? 6.513 1.649 8.706 1.00 96.44 105 ILE A O 1
ATOM 809 N N . THR A 1 106 ? 5.683 -0.120 9.812 1.00 97.31 106 THR A N 1
ATOM 810 C CA 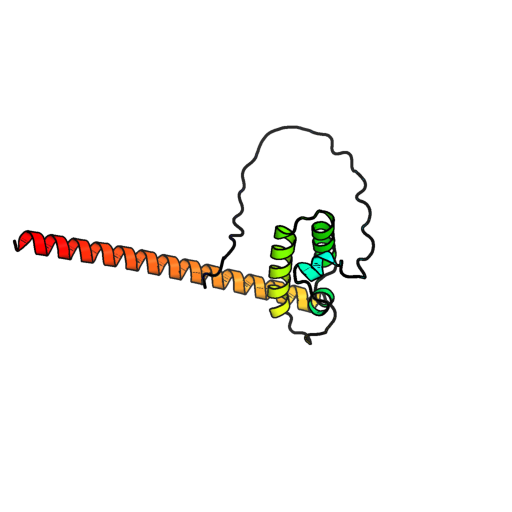. THR A 1 106 ? 6.280 -1.114 8.912 1.00 97.31 106 THR A CA 1
ATOM 811 C C . THR A 1 106 ? 5.680 -1.038 7.508 1.00 97.31 106 THR A C 1
ATOM 813 O O . THR A 1 106 ? 6.426 -1.048 6.531 1.00 97.31 106 THR A O 1
ATOM 816 N N . TRP A 1 107 ? 4.356 -0.897 7.392 1.00 97.69 107 TRP A N 1
ATOM 817 C CA . TRP A 1 107 ? 3.676 -0.717 6.108 1.00 97.69 107 TRP A CA 1
ATOM 818 C C . TRP A 1 107 ? 4.150 0.555 5.390 1.00 97.69 107 TRP A C 1
ATOM 820 O O . TRP A 1 107 ? 4.452 0.506 4.201 1.00 97.69 107 TRP A O 1
ATOM 830 N N . GLU A 1 108 ? 4.300 1.682 6.094 1.00 97.50 108 GLU A N 1
ATOM 831 C CA . GLU A 1 108 ? 4.821 2.928 5.512 1.00 97.50 108 GLU A CA 1
ATOM 832 C C . GLU A 1 108 ? 6.268 2.773 5.013 1.00 97.50 108 GLU A C 1
ATOM 834 O O . GLU A 1 108 ? 6.614 3.272 3.936 1.00 97.50 108 GLU A O 1
ATOM 839 N N . ALA A 1 109 ? 7.111 2.047 5.753 1.00 96.69 109 ALA A N 1
ATOM 840 C CA . ALA A 1 109 ? 8.475 1.737 5.330 1.00 96.69 109 ALA A CA 1
ATOM 841 C C . ALA A 1 109 ? 8.506 0.834 4.083 1.00 96.69 109 ALA A C 1
ATOM 843 O O . ALA A 1 109 ? 9.292 1.086 3.164 1.00 96.69 109 ALA A O 1
ATOM 844 N N . ASP A 1 110 ? 7.630 -0.174 4.015 1.00 96.12 110 ASP A N 1
ATOM 845 C CA . ASP A 1 110 ? 7.479 -1.035 2.837 1.00 96.12 110 ASP A CA 1
ATOM 846 C C . ASP A 1 110 ? 7.006 -0.236 1.615 1.00 96.12 110 ASP A C 1
ATOM 848 O O . ASP A 1 110 ? 7.617 -0.320 0.550 1.00 96.12 110 ASP A O 1
ATOM 852 N N . GLN A 1 111 ? 6.002 0.634 1.768 1.00 94.75 111 GLN A N 1
ATOM 853 C CA . GLN A 1 111 ? 5.546 1.502 0.678 1.00 94.75 111 GLN A CA 1
ATOM 854 C C . GLN A 1 111 ? 6.680 2.387 0.144 1.00 94.75 111 GLN A C 1
ATOM 856 O O . GLN A 1 111 ? 6.873 2.484 -1.072 1.00 94.75 111 GLN A O 1
ATOM 861 N N . ALA A 1 112 ? 7.487 2.976 1.030 1.00 95.62 112 ALA A N 1
ATOM 862 C CA . ALA A 1 112 ? 8.642 3.773 0.626 1.00 95.62 112 ALA A CA 1
ATOM 863 C C . ALA A 1 112 ? 9.683 2.941 -0.149 1.00 95.62 112 ALA A C 1
ATOM 865 O O . ALA A 1 112 ? 10.216 3.405 -1.165 1.00 95.62 112 ALA A O 1
ATOM 866 N N . HIS A 1 113 ? 9.944 1.706 0.286 1.00 92.56 113 HIS A N 1
ATOM 867 C CA . HIS A 1 113 ? 10.838 0.783 -0.412 1.00 92.56 113 HIS A CA 1
ATOM 868 C C . HIS A 1 113 ? 10.302 0.420 -1.806 1.00 92.56 113 HIS A C 1
ATOM 870 O O . HIS A 1 113 ? 11.011 0.553 -2.808 1.00 92.56 113 HIS A O 1
ATOM 876 N N . GLN A 1 114 ? 9.023 0.058 -1.895 1.00 90.75 114 GLN A N 1
ATOM 877 C CA . GLN A 1 114 ? 8.352 -0.302 -3.144 1.00 90.75 114 GLN A CA 1
ATOM 878 C C . GLN A 1 114 ? 8.324 0.861 -4.144 1.00 90.75 114 GLN A C 1
ATOM 880 O O . GLN A 1 114 ? 8.518 0.666 -5.349 1.00 90.75 114 GLN A O 1
ATOM 885 N N . GLU A 1 115 ? 8.128 2.093 -3.672 1.00 94.44 115 GLU A N 1
ATOM 886 C CA . GLU A 1 115 ? 8.236 3.285 -4.510 1.00 94.44 115 GLU A CA 1
ATOM 887 C C . GLU A 1 115 ? 9.661 3.529 -5.016 1.00 94.44 115 GLU A C 1
ATOM 889 O O . GLU A 1 115 ? 9.846 3.905 -6.181 1.00 94.44 115 GLU A O 1
ATOM 894 N N . ALA A 1 116 ? 10.670 3.348 -4.161 1.00 95.69 116 ALA A N 1
ATOM 895 C CA . ALA A 1 116 ? 12.069 3.504 -4.542 1.00 95.69 116 ALA A CA 1
ATOM 896 C C . ALA A 1 116 ? 12.465 2.473 -5.609 1.00 95.69 116 ALA A C 1
ATOM 898 O O . ALA A 1 116 ? 13.044 2.843 -6.636 1.00 95.69 116 ALA A O 1
ATOM 899 N N . GLU A 1 117 ? 12.066 1.211 -5.431 1.00 93.88 117 GLU A N 1
ATOM 900 C CA . GLU A 1 117 ? 12.245 0.167 -6.437 1.00 93.88 117 GLU A CA 1
ATOM 901 C C . GLU A 1 117 ? 11.520 0.495 -7.743 1.00 93.88 117 GLU A C 1
ATOM 903 O O . GLU A 1 117 ? 12.101 0.367 -8.821 1.00 93.88 117 GLU A O 1
ATOM 908 N N . ALA A 1 118 ? 10.266 0.952 -7.680 1.00 96.56 118 ALA A N 1
ATOM 909 C CA . ALA A 1 118 ? 9.504 1.315 -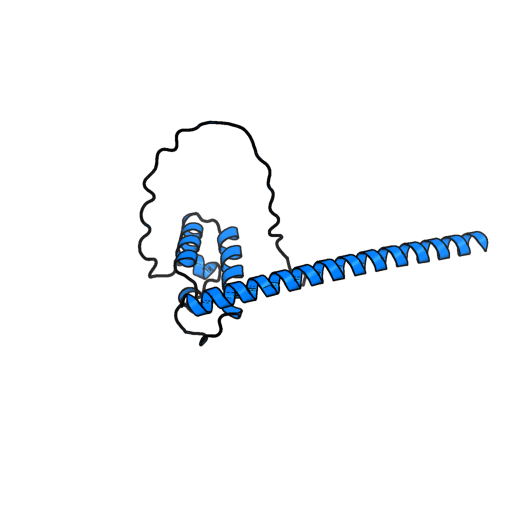8.870 1.00 96.56 118 ALA A CA 1
ATOM 910 C C . ALA A 1 118 ? 10.175 2.460 -9.646 1.00 96.56 118 ALA A C 1
ATOM 912 O O . ALA A 1 118 ? 10.282 2.401 -10.873 1.00 96.56 118 ALA A O 1
ATOM 913 N N . LYS A 1 119 ? 10.691 3.478 -8.944 1.00 96.12 119 LYS A N 1
ATOM 914 C CA . LYS A 1 119 ? 11.454 4.583 -9.550 1.00 96.12 119 LYS A CA 1
ATOM 915 C C . LYS A 1 119 ? 12.766 4.083 -10.165 1.00 96.12 119 LYS A C 1
ATOM 917 O O . LYS A 1 119 ? 13.113 4.503 -11.272 1.00 96.12 119 LYS A O 1
ATOM 922 N N . ALA A 1 120 ? 13.472 3.168 -9.498 1.00 96.69 120 ALA A N 1
ATOM 923 C CA . ALA A 1 120 ? 14.700 2.566 -10.014 1.00 96.69 120 ALA A CA 1
ATOM 924 C C . ALA A 1 120 ? 14.442 1.726 -11.277 1.00 96.69 120 ALA A C 1
ATOM 926 O O . ALA A 1 120 ? 15.123 1.921 -12.287 1.00 96.69 120 ALA A O 1
ATOM 927 N N . ARG A 1 121 ? 13.411 0.870 -11.264 1.00 94.75 121 ARG A N 1
ATOM 928 C CA . ARG A 1 121 ? 12.978 0.072 -12.424 1.00 94.75 121 ARG A CA 1
ATOM 929 C C . ARG A 1 121 ? 12.562 0.969 -13.587 1.00 94.75 121 ARG A C 1
ATOM 931 O O . ARG A 1 121 ? 13.091 0.816 -14.683 1.00 94.75 121 ARG A O 1
ATOM 938 N N . ALA A 1 122 ? 11.741 1.991 -13.342 1.00 97.38 122 ALA A N 1
ATOM 939 C CA . ALA A 1 122 ? 11.333 2.943 -14.376 1.0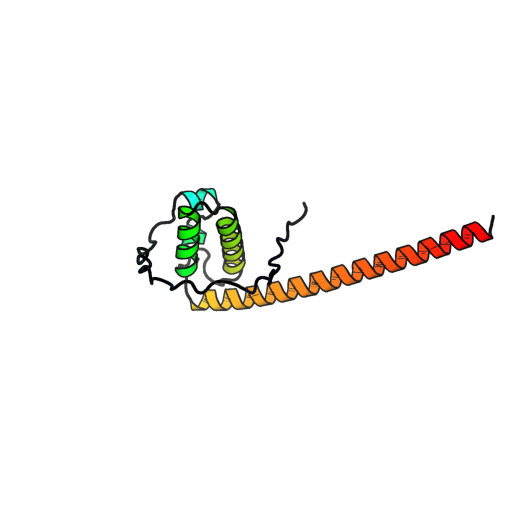0 97.38 122 ALA A CA 1
ATOM 940 C C . ALA A 1 122 ? 12.525 3.711 -14.981 1.00 97.38 122 ALA A C 1
ATOM 942 O O . ALA A 1 122 ? 12.549 3.993 -16.182 1.00 97.38 122 ALA A O 1
ATOM 943 N N . LYS A 1 123 ? 13.540 4.057 -14.177 1.00 96.00 123 LYS A N 1
ATOM 944 C CA . LYS A 1 123 ? 14.777 4.675 -14.678 1.00 96.00 123 LYS A CA 1
ATOM 945 C C . LYS A 1 123 ? 15.592 3.694 -15.525 1.00 96.00 123 LYS A C 1
ATOM 947 O O . LYS A 1 123 ? 16.084 4.091 -16.582 1.00 96.00 123 LYS A O 1
ATOM 952 N N . ALA A 1 124 ? 15.718 2.443 -15.090 1.00 95.25 124 ALA A N 1
ATOM 953 C CA . ALA A 1 124 ? 16.421 1.400 -15.830 1.00 95.25 124 ALA A CA 1
ATOM 954 C C . ALA A 1 124 ? 15.742 1.104 -17.177 1.00 95.25 124 ALA A C 1
ATOM 956 O O . ALA A 1 124 ? 16.417 1.074 -18.203 1.00 95.25 124 ALA A O 1
ATOM 957 N N . GLU A 1 125 ? 14.413 0.996 -17.204 1.00 96.25 125 GLU A N 1
ATOM 958 C CA . GLU A 1 125 ? 13.628 0.803 -18.428 1.00 96.25 125 GLU A CA 1
ATOM 959 C C . GLU A 1 125 ? 13.791 1.975 -19.402 1.00 96.25 125 GLU A C 1
ATOM 961 O O . GLU A 1 125 ? 14.036 1.770 -20.591 1.00 96.25 125 GLU A O 1
ATOM 966 N N . LYS A 1 126 ? 13.743 3.220 -18.907 1.00 94.75 126 LYS A N 1
ATOM 967 C CA . LYS A 1 126 ? 14.000 4.408 -19.737 1.00 94.75 126 LYS A CA 1
ATOM 968 C C . LYS A 1 126 ? 15.421 4.420 -20.299 1.00 94.75 126 LYS A C 1
ATOM 970 O O . LYS A 1 126 ? 15.606 4.763 -21.467 1.00 94.75 126 LYS A O 1
ATOM 975 N N . ALA A 1 127 ? 16.419 4.043 -19.500 1.00 96.31 127 ALA A N 1
ATOM 976 C CA . ALA A 1 127 ? 17.806 3.954 -19.950 1.00 96.31 127 ALA A CA 1
ATOM 977 C C . ALA A 1 127 ? 17.995 2.849 -21.004 1.00 96.31 127 ALA A C 1
ATOM 979 O O . ALA A 1 127 ? 18.636 3.090 -22.028 1.00 96.31 127 ALA A O 1
ATOM 980 N N . ALA A 1 128 ? 17.386 1.677 -20.804 1.00 95.12 128 ALA A N 1
ATOM 981 C CA . ALA A 1 128 ? 17.401 0.574 -21.761 1.00 95.12 128 ALA A CA 1
ATOM 982 C C . ALA A 1 128 ? 16.718 0.963 -23.080 1.00 95.12 128 ALA A C 1
ATOM 984 O O . ALA A 1 128 ? 17.293 0.774 -24.150 1.00 95.12 128 ALA A O 1
ATOM 985 N N . ALA A 1 129 ? 15.546 1.603 -23.017 1.00 96.12 129 ALA A N 1
ATOM 986 C CA . ALA A 1 129 ? 14.843 2.100 -24.196 1.00 96.12 129 ALA A CA 1
ATOM 987 C C . ALA A 1 129 ? 15.650 3.176 -24.945 1.00 96.12 129 ALA A C 1
ATOM 989 O O . ALA A 1 129 ? 15.684 3.184 -26.176 1.00 96.12 129 ALA A O 1
ATOM 990 N N . ALA A 1 130 ? 16.331 4.077 -24.230 1.00 96.81 130 ALA A N 1
ATOM 991 C CA . ALA A 1 130 ? 17.200 5.079 -24.845 1.00 96.81 130 ALA A CA 1
ATOM 992 C C . ALA A 1 130 ? 18.424 4.442 -25.524 1.00 96.81 130 ALA A C 1
ATOM 994 O O . ALA A 1 130 ? 18.785 4.848 -26.630 1.00 96.81 130 ALA A O 1
ATOM 995 N N . LYS A 1 131 ? 19.038 3.431 -24.896 1.00 95.06 131 LYS A N 1
ATOM 996 C CA . LYS A 1 131 ? 20.149 2.670 -25.478 1.00 95.06 131 LYS A CA 1
ATOM 997 C C . LYS A 1 131 ? 19.711 1.931 -26.746 1.00 95.06 131 LYS A C 1
ATOM 999 O O . LYS A 1 131 ? 20.327 2.133 -27.787 1.00 95.06 131 LYS A O 1
ATOM 1004 N N . ALA A 1 132 ? 18.597 1.200 -26.691 1.00 95.19 132 ALA A N 1
ATOM 1005 C CA . ALA A 1 132 ? 18.047 0.484 -27.841 1.00 95.19 132 ALA A CA 1
ATOM 1006 C C . ALA A 1 132 ? 17.744 1.422 -29.024 1.00 95.19 132 ALA A C 1
ATOM 1008 O O . ALA A 1 132 ? 18.067 1.108 -30.166 1.00 95.19 132 ALA A O 1
ATOM 1009 N N . LYS A 1 133 ? 17.196 2.619 -28.763 1.00 95.69 133 LYS A N 1
ATOM 1010 C CA . LYS A 1 133 ? 16.970 3.633 -29.809 1.00 95.69 133 LYS A CA 1
ATOM 1011 C C . LYS A 1 133 ? 18.270 4.126 -30.452 1.00 95.69 133 LYS A C 1
ATOM 1013 O O . LYS A 1 133 ? 18.298 4.331 -31.662 1.00 95.69 133 LYS A O 1
ATOM 1018 N N . ARG A 1 134 ? 19.338 4.324 -29.670 1.00 94.00 134 ARG A N 1
ATOM 1019 C CA . ARG A 1 134 ? 20.650 4.749 -30.195 1.00 94.00 134 ARG A CA 1
ATOM 1020 C C . ARG A 1 134 ? 21.301 3.660 -31.042 1.00 94.00 134 ARG A C 1
ATOM 1022 O O . ARG A 1 134 ? 21.815 3.966 -32.111 1.00 94.00 134 ARG A O 1
ATOM 1029 N N . GLU A 1 135 ? 21.247 2.413 -30.587 1.00 95.12 135 GLU A N 1
ATOM 1030 C CA . GLU A 1 135 ? 21.781 1.264 -31.327 1.00 95.12 135 GLU A CA 1
ATOM 1031 C C . GLU A 1 135 ? 21.010 1.036 -32.634 1.00 95.12 135 GLU A C 1
ATOM 1033 O O . GLU A 1 135 ? 21.629 0.882 -33.684 1.00 95.12 135 GLU A O 1
ATOM 1038 N N . ALA A 1 136 ? 19.676 1.131 -32.610 1.00 91.38 136 ALA A N 1
ATOM 1039 C CA . ALA A 1 136 ? 18.855 1.053 -33.818 1.00 91.38 136 ALA A CA 1
ATOM 1040 C C . ALA A 1 136 ? 19.162 2.187 -34.814 1.00 91.38 136 ALA A C 1
ATOM 1042 O O . ALA A 1 136 ? 19.263 1.941 -36.014 1.00 91.38 136 ALA A O 1
ATOM 1043 N N . ALA A 1 137 ? 19.360 3.421 -34.333 1.00 93.88 137 ALA A N 1
ATOM 1044 C CA . ALA A 1 137 ? 19.734 4.549 -35.187 1.00 93.88 137 ALA A CA 1
ATOM 1045 C C . ALA A 1 137 ? 21.136 4.381 -35.801 1.00 93.88 137 ALA A C 1
ATOM 1047 O O . ALA A 1 137 ? 21.332 4.690 -36.975 1.00 93.88 137 ALA A O 1
ATOM 1048 N N . ALA A 1 138 ? 22.101 3.863 -35.034 1.00 93.12 138 ALA A N 1
ATOM 1049 C CA . ALA A 1 138 ? 23.444 3.572 -35.533 1.00 93.12 138 ALA A CA 1
ATOM 1050 C C . ALA A 1 138 ? 23.428 2.458 -36.593 1.00 93.12 138 ALA A C 1
ATOM 1052 O O . ALA A 1 138 ? 24.060 2.606 -37.637 1.00 93.12 138 ALA A O 1
ATOM 1053 N N . ALA A 1 139 ? 22.659 1.388 -36.367 1.00 90.50 139 ALA A N 1
ATOM 1054 C CA . ALA A 1 139 ? 22.486 0.307 -37.335 1.00 90.50 139 ALA A CA 1
ATOM 1055 C C . ALA A 1 139 ? 21.809 0.792 -38.629 1.00 90.50 139 ALA A C 1
ATOM 1057 O O . ALA A 1 139 ? 22.265 0.458 -39.719 1.00 90.50 139 ALA A O 1
ATOM 1058 N N . ALA A 1 140 ? 20.772 1.631 -38.523 1.00 92.12 140 ALA A N 1
ATOM 1059 C CA . ALA A 1 140 ? 20.106 2.218 -39.686 1.00 92.12 140 ALA A CA 1
ATOM 1060 C C . ALA A 1 140 ? 21.048 3.122 -40.496 1.00 92.12 140 ALA A C 1
ATOM 1062 O O . ALA A 1 140 ? 21.049 3.065 -41.724 1.00 92.12 140 ALA A O 1
ATOM 1063 N N . LYS A 1 141 ? 21.884 3.919 -39.817 1.00 91.12 141 LYS A N 1
ATOM 1064 C CA . LYS A 1 141 ? 22.893 4.754 -40.478 1.00 91.12 141 LYS A CA 1
ATOM 1065 C C . LYS A 1 141 ? 23.938 3.904 -41.212 1.00 91.12 141 LYS A C 1
ATOM 1067 O O . LYS A 1 141 ? 24.209 4.169 -42.375 1.00 91.12 141 LYS A O 1
ATOM 1072 N N . ALA A 1 142 ? 24.471 2.867 -40.565 1.00 90.81 142 ALA A N 1
ATOM 1073 C CA . ALA A 1 142 ? 25.448 1.967 -41.179 1.00 90.81 142 ALA A CA 1
ATOM 1074 C C . ALA A 1 142 ? 24.875 1.219 -42.398 1.00 90.81 142 ALA A C 1
ATOM 1076 O O . ALA A 1 142 ? 25.569 1.046 -43.393 1.00 90.81 142 ALA A O 1
ATOM 1077 N N . ALA A 1 143 ? 23.600 0.816 -42.348 1.00 86.75 143 ALA A N 1
ATOM 1078 C CA . ALA A 1 143 ? 22.926 0.185 -43.482 1.00 86.75 143 ALA A CA 1
ATOM 1079 C C . ALA A 1 143 ? 22.722 1.151 -44.663 1.00 86.75 143 ALA A C 1
ATOM 1081 O O . ALA A 1 143 ? 22.844 0.734 -45.809 1.00 86.75 143 ALA A O 1
ATOM 1082 N N . ALA A 1 144 ? 22.441 2.431 -44.394 1.00 88.31 144 ALA A N 1
ATOM 1083 C CA . ALA A 1 144 ? 22.287 3.449 -45.433 1.00 88.31 144 ALA A CA 1
ATOM 1084 C C . ALA A 1 144 ? 23.616 3.830 -46.108 1.00 88.31 144 ALA A C 1
ATOM 1086 O O . ALA A 1 144 ? 23.616 4.165 -47.283 1.00 88.31 144 ALA A O 1
ATOM 1087 N N . GLU A 1 145 ? 24.738 3.782 -45.384 1.00 88.12 145 GLU A N 1
ATOM 1088 C CA . GLU A 1 145 ? 26.074 4.057 -45.940 1.00 88.12 145 GLU A CA 1
ATOM 1089 C C . GLU A 1 145 ? 26.648 2.878 -46.751 1.00 88.12 145 GLU A C 1
ATOM 1091 O O . GLU A 1 145 ? 27.588 3.069 -47.519 1.00 88.12 145 GLU A O 1
ATOM 1096 N N . ALA A 1 146 ? 26.105 1.667 -46.586 1.00 84.12 146 ALA A N 1
ATOM 1097 C CA . ALA A 1 146 ? 26.541 0.462 -47.296 1.00 84.12 146 ALA A CA 1
ATOM 1098 C C . ALA A 1 146 ? 25.719 0.141 -48.565 1.00 84.12 146 ALA A C 1
ATOM 1100 O O . ALA A 1 146 ? 26.015 -0.852 -49.232 1.00 84.12 146 ALA A O 1
ATOM 1101 N N . ALA A 1 147 ? 24.688 0.938 -48.864 1.00 70.81 147 ALA A N 1
ATOM 1102 C CA . ALA A 1 147 ? 23.807 0.810 -50.029 1.00 70.81 147 ALA A CA 1
ATOM 1103 C C . ALA A 1 147 ? 24.185 1.817 -51.124 1.00 70.81 147 ALA A C 1
ATOM 1105 O O . ALA A 1 147 ? 24.069 1.443 -52.312 1.00 70.81 147 ALA A O 1
#

pLDDT: mean 81.22, std 20.14, range [35.09, 97.69]

Sequence (147 aa):
MMHQKIACAALLAQTALGLVPTRHLSRPRLAPVASMPEGLAAWGCDDLLWSQIPPGAKRDLTRFARDGVEDLARNRLQTMREVVSFVDAADDAPWEKGPWDTAVITWEADQAHQEAEAKARAKAEKAAAAKAKREAAAAAKAAAEAA